Protein AF-A0A829QCT9-F1 (afdb_monomer_lite)

Secondary structure (DSSP, 8-state):
-EETTEE----B--GGGS-HHHHHHTTT-HHHHHHHHHHHHBSSHHHHHHHHTS-HHHHHHHHHHHHHHTT--S--

Organism: NCBI:txid1299323

pLDDT: mean 88.06, std 11.28, range [38.56, 96.06]

Structure (mmCIF, N/CA/C/O backbone):
data_AF-A0A829QCT9-F1
#
_entry.id   AF-A0A829QCT9-F1
#
loop_
_atom_site.group_PDB
_atom_site.id
_atom_site.type_symbol
_atom_site.label_atom_id
_atom_site.label_alt_id
_atom_site.label_comp_id
_atom_site.label_asym_id
_atom_site.label_entity_id
_atom_site.label_seq_id
_atom_site.pdbx_PDB_ins_code
_atom_site.Cartn_x
_atom_site.Cartn_y
_atom_site.Cartn_z
_atom_site.occupancy
_atom_site.B_iso_or_equiv
_atom_site.auth_seq_id
_atom_site.auth_comp_id
_atom_site.auth_asym_id
_atom_site.auth_atom_id
_atom_site.pdbx_PDB_model_num
ATOM 1 N N . MET A 1 1 ? -4.996 1.797 12.500 1.00 68.94 1 MET A N 1
ATOM 2 C CA . MET A 1 1 ? -5.131 3.162 11.949 1.00 68.94 1 MET A CA 1
ATOM 3 C C . MET A 1 1 ? -6.503 3.677 12.344 1.00 68.94 1 MET A C 1
ATOM 5 O O . MET A 1 1 ? -7.381 2.842 12.526 1.00 68.94 1 MET A O 1
ATOM 9 N N . GLU A 1 2 ? -6.692 4.974 12.562 1.00 64.06 2 GLU A N 1
ATOM 10 C CA . GLU A 1 2 ? -7.981 5.523 13.008 1.00 64.06 2 GLU A CA 1
ATOM 11 C C . GLU A 1 2 ? -8.645 6.268 11.847 1.00 64.06 2 GLU A C 1
ATOM 13 O O . GLU A 1 2 ? -8.165 7.316 11.443 1.00 64.06 2 GLU A O 1
ATOM 18 N N . ILE A 1 3 ? -9.744 5.726 11.315 1.00 69.69 3 ILE A N 1
ATOM 19 C CA . ILE A 1 3 ? -10.535 6.364 10.253 1.00 69.69 3 ILE A CA 1
ATOM 20 C C . ILE A 1 3 ? -11.825 6.874 10.895 1.00 69.69 3 ILE A C 1
ATOM 22 O O . ILE A 1 3 ? -12.568 6.083 11.475 1.00 69.69 3 ILE A O 1
ATOM 26 N N . GLU A 1 4 ? -12.085 8.183 10.826 1.00 69.81 4 GLU A N 1
ATOM 27 C CA . GLU A 1 4 ? -13.295 8.822 11.386 1.00 69.81 4 GLU A CA 1
ATOM 28 C C . GLU A 1 4 ? -13.563 8.507 12.875 1.00 69.81 4 GLU A C 1
ATOM 30 O O . GLU A 1 4 ? -14.709 8.4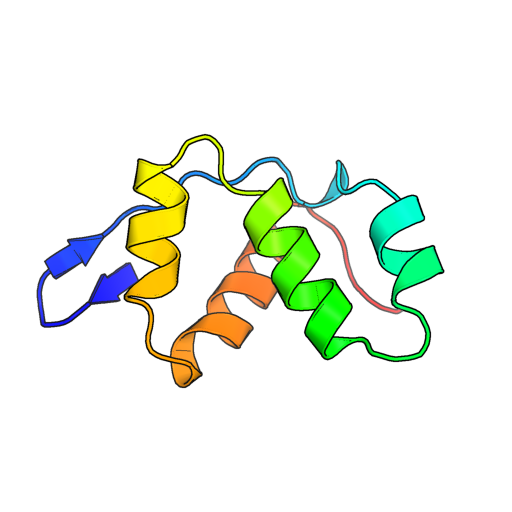00 13.313 1.00 69.81 4 GLU A O 1
ATOM 35 N N . GLY A 1 5 ? -12.514 8.344 13.686 1.00 67.81 5 GLY A N 1
ATOM 36 C CA . GLY A 1 5 ? -12.672 7.998 15.104 1.00 67.81 5 GLY A CA 1
ATOM 37 C C . GLY A 1 5 ? -12.776 6.496 15.392 1.00 67.81 5 GLY A C 1
ATOM 38 O O . GLY A 1 5 ? -12.998 6.100 16.537 1.00 67.81 5 GLY A O 1
ATOM 39 N N . VAL A 1 6 ? -12.654 5.644 14.367 1.00 67.75 6 VAL A N 1
ATOM 40 C CA . VAL A 1 6 ? -12.752 4.184 14.480 1.00 67.75 6 VAL A CA 1
ATOM 41 C C . VAL A 1 6 ? -11.399 3.547 14.186 1.00 67.75 6 VAL A C 1
ATOM 43 O O . VAL A 1 6 ? -10.853 3.689 13.092 1.00 67.75 6 VAL A O 1
ATOM 46 N N . GLU A 1 7 ? -10.871 2.779 15.142 1.00 76.00 7 GLU A N 1
ATOM 47 C CA . GLU A 1 7 ? -9.673 1.970 14.914 1.00 76.00 7 GLU A CA 1
ATOM 48 C C . GLU A 1 7 ? -9.986 0.854 13.905 1.00 76.00 7 GLU A C 1
ATOM 50 O O . GLU A 1 7 ? -10.712 -0.098 14.204 1.00 76.00 7 GLU A O 1
ATOM 55 N N . LYS A 1 8 ? -9.415 0.960 12.704 1.00 77.69 8 LYS A N 1
ATOM 56 C CA . LYS A 1 8 ? -9.449 -0.076 11.673 1.00 77.69 8 LYS A CA 1
ATOM 57 C C . LYS A 1 8 ? -8.101 -0.782 11.571 1.00 77.69 8 LYS A C 1
ATOM 59 O O . LYS A 1 8 ? -7.027 -0.198 11.777 1.00 77.69 8 LYS A O 1
ATOM 64 N N . LYS A 1 9 ? -8.173 -2.078 11.269 1.00 85.69 9 LYS A N 1
ATOM 65 C CA . LYS A 1 9 ? -7.025 -2.969 11.086 1.00 85.69 9 LYS A CA 1
ATOM 66 C C . LYS A 1 9 ? -7.069 -3.531 9.677 1.00 85.69 9 LYS A C 1
ATOM 68 O O . LYS A 1 9 ? -8.112 -4.014 9.254 1.00 85.69 9 LYS A O 1
ATOM 73 N N . ILE A 1 10 ? -5.927 -3.477 9.006 1.00 90.62 10 ILE A N 1
ATOM 74 C CA . ILE A 1 10 ? -5.698 -4.085 7.702 1.00 90.62 10 ILE A CA 1
ATOM 75 C C . ILE A 1 10 ? -4.655 -5.189 7.858 1.00 90.62 10 ILE A C 1
ATOM 77 O O . ILE A 1 10 ? -3.626 -4.989 8.507 1.00 90.62 10 ILE A O 1
ATOM 81 N N . ASN A 1 11 ? -4.923 -6.362 7.291 1.00 93.81 11 ASN A N 1
ATOM 82 C CA . ASN A 1 11 ? -3.964 -7.455 7.231 1.00 93.81 11 ASN A CA 1
ATOM 83 C C . ASN A 1 11 ? -3.286 -7.456 5.862 1.00 93.81 11 ASN A C 1
ATOM 85 O O . ASN A 1 11 ? -3.935 -7.621 4.827 1.00 93.81 11 ASN A O 1
ATOM 89 N N . LEU A 1 12 ? -1.963 -7.308 5.875 1.00 95.44 12 LEU A N 1
ATOM 90 C CA . LEU A 1 12 ? -1.132 -7.303 4.679 1.00 95.44 12 LEU A CA 1
ATOM 91 C C . LEU A 1 12 ? -0.143 -8.470 4.713 1.00 95.44 12 LEU A C 1
ATOM 93 O O . LEU A 1 12 ? 0.373 -8.850 5.768 1.00 95.44 12 LEU A O 1
ATOM 97 N N . LYS A 1 13 ? 0.144 -9.041 3.542 1.00 95.88 13 LYS A N 1
ATOM 98 C CA . LYS A 1 13 ? 1.236 -10.007 3.356 1.00 95.88 13 LYS A CA 1
ATOM 99 C C . LYS A 1 13 ? 2.578 -9.365 3.743 1.00 95.88 13 LYS A C 1
ATOM 101 O O . LYS A 1 13 ? 2.707 -8.147 3.689 1.00 95.88 13 LYS A O 1
ATOM 106 N N . PRO A 1 14 ? 3.623 -10.136 4.086 1.00 94.44 14 PRO A N 1
ATOM 107 C CA . PRO A 1 14 ? 4.938 -9.558 4.359 1.00 94.44 14 PRO A CA 1
ATOM 108 C C . PRO A 1 14 ? 5.470 -8.769 3.154 1.00 94.44 14 PRO A C 1
ATOM 110 O O . PRO A 1 14 ? 5.540 -9.320 2.053 1.00 94.44 14 PRO A O 1
ATOM 113 N N .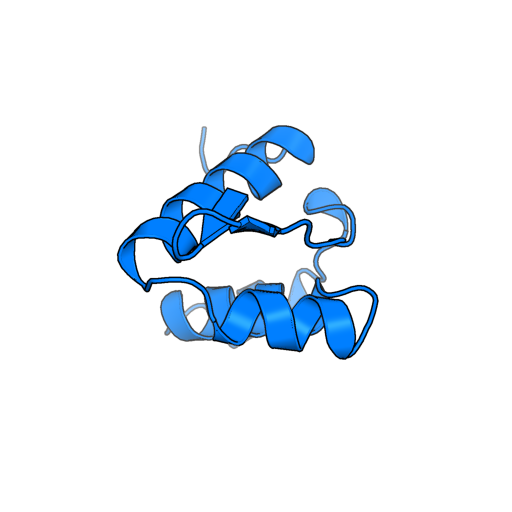 PHE A 1 15 ? 5.896 -7.518 3.352 1.00 93.06 15 PHE A N 1
ATOM 114 C CA . PHE A 1 15 ? 6.357 -6.667 2.247 1.00 93.06 15 PHE A CA 1
ATOM 115 C C . PHE A 1 15 ? 7.543 -7.284 1.482 1.00 93.06 15 PHE A C 1
ATOM 117 O O . PHE A 1 15 ? 7.574 -7.279 0.256 1.00 93.06 15 PHE A O 1
ATOM 124 N N . GLY A 1 16 ? 8.478 -7.938 2.180 1.00 90.94 16 GLY A N 1
ATOM 125 C CA . GLY A 1 16 ? 9.605 -8.643 1.549 1.00 90.94 16 GLY A CA 1
ATOM 126 C C . GLY A 1 16 ? 9.213 -9.810 0.629 1.00 90.94 16 GLY A C 1
ATOM 127 O O . GLY A 1 16 ? 10.065 -10.342 -0.077 1.00 90.94 16 GLY A O 1
ATOM 128 N N . SER A 1 17 ? 7.937 -10.211 0.611 1.00 93.56 17 SER A N 1
ATOM 129 C CA . SER A 1 17 ? 7.415 -11.240 -0.297 1.00 93.56 17 SER A CA 1
ATOM 130 C C . SER A 1 17 ? 6.745 -10.680 -1.558 1.00 93.56 17 SER A C 1
ATOM 132 O O . SER A 1 17 ? 6.258 -11.461 -2.379 1.00 93.56 17 SER A O 1
ATOM 134 N N . VAL A 1 18 ? 6.752 -9.353 -1.745 1.00 93.62 18 VAL A N 1
ATOM 135 C CA . VAL A 1 18 ? 6.252 -8.704 -2.963 1.00 93.62 18 VAL A CA 1
ATOM 136 C C . VAL A 1 18 ? 6.982 -9.272 -4.191 1.00 93.62 18 VAL A C 1
ATOM 138 O O . VAL A 1 18 ? 8.215 -9.233 -4.259 1.00 93.62 18 VAL A O 1
ATOM 141 N N . PRO A 1 19 ? 6.259 -9.781 -5.207 1.00 94.44 19 PRO A N 1
ATOM 142 C CA . PRO A 1 19 ? 6.889 -10.278 -6.418 1.00 94.44 19 PRO A CA 1
ATOM 143 C C . PRO A 1 19 ? 7.641 -9.158 -7.142 1.00 94.44 19 PRO A C 1
ATOM 145 O O . PRO A 1 19 ? 7.047 -8.165 -7.561 1.00 94.44 19 PRO A O 1
ATOM 148 N N . SER A 1 20 ? 8.936 -9.349 -7.406 1.00 92.88 20 SER A N 1
ATOM 149 C CA . SER A 1 20 ? 9.766 -8.375 -8.145 1.00 92.88 20 SER A CA 1
ATOM 150 C C . SER A 1 20 ? 9.216 -8.034 -9.539 1.00 92.88 20 SER A C 1
ATOM 152 O O . SER A 1 20 ? 9.502 -6.975 -10.101 1.00 92.88 20 SER A O 1
ATOM 154 N N . GLY A 1 21 ? 8.368 -8.906 -10.095 1.00 95.81 21 GLY A N 1
ATOM 155 C CA . GLY A 1 21 ? 7.613 -8.646 -11.313 1.00 95.81 21 GLY A CA 1
ATOM 156 C C . GLY A 1 21 ? 6.693 -7.424 -11.230 1.00 95.81 21 GLY A C 1
ATOM 157 O O . GLY A 1 21 ? 6.459 -6.827 -12.282 1.00 95.81 21 GLY A O 1
ATOM 158 N N . VAL A 1 22 ? 6.187 -7.062 -10.039 1.00 94.19 22 VAL A N 1
ATOM 159 C CA . VAL A 1 22 ? 5.350 -5.868 -9.781 1.00 94.19 22 VAL A CA 1
ATOM 160 C C . VAL A 1 22 ? 6.176 -4.610 -9.998 1.00 94.19 22 VAL A C 1
ATOM 162 O O . VAL A 1 22 ? 5.849 -3.775 -10.837 1.00 94.19 22 VAL A O 1
ATOM 165 N N . ILE A 1 23 ? 7.343 -4.550 -9.363 1.00 90.19 23 ILE A N 1
ATOM 166 C CA . ILE A 1 23 ? 8.281 -3.439 -9.529 1.00 90.19 23 ILE A CA 1
ATOM 167 C C . ILE A 1 23 ? 8.751 -3.334 -10.986 1.00 90.19 23 ILE A C 1
ATOM 169 O O . ILE A 1 23 ? 8.726 -2.264 -11.590 1.00 90.19 23 ILE A O 1
ATOM 173 N N . ARG A 1 24 ? 9.136 -4.458 -11.607 1.00 95.25 24 ARG A N 1
ATOM 174 C CA . ARG A 1 24 ? 9.658 -4.466 -12.984 1.00 95.25 24 ARG A CA 1
ATOM 175 C C . ARG A 1 24 ? 8.653 -3.915 -13.999 1.00 95.25 24 ARG A C 1
ATOM 177 O O . ARG A 1 24 ? 9.060 -3.191 -14.916 1.00 95.25 24 ARG A O 1
ATOM 184 N N . ARG A 1 25 ? 7.372 -4.293 -13.906 1.00 95.81 25 ARG A N 1
ATOM 185 C CA . ARG A 1 25 ? 6.354 -3.842 -14.873 1.00 95.81 25 ARG A CA 1
ATOM 186 C C . ARG A 1 25 ? 6.004 -2.366 -14.675 1.00 95.81 25 ARG A C 1
ATOM 188 O O . ARG A 1 25 ? 5.968 -1.652 -15.673 1.00 95.81 25 ARG A O 1
ATOM 195 N N . ASN A 1 26 ? 5.960 -1.904 -13.426 1.00 95.44 26 ASN A N 1
ATOM 196 C CA . ASN A 1 26 ? 5.645 -0.519 -13.063 1.00 95.44 26 ASN A CA 1
ATOM 197 C C . ASN A 1 26 ? 6.872 0.401 -12.945 1.00 95.44 26 ASN A C 1
ATOM 199 O O . ASN A 1 26 ? 6.759 1.537 -12.511 1.00 95.44 26 ASN A O 1
ATOM 203 N N . ARG A 1 27 ? 8.060 -0.022 -13.402 1.00 93.94 27 ARG A N 1
ATOM 204 C CA . ARG A 1 27 ? 9.320 0.758 -13.313 1.00 93.94 27 ARG A CA 1
ATOM 205 C C . ARG A 1 27 ? 9.288 2.166 -13.934 1.00 93.94 27 ARG A C 1
ATOM 207 O O . ARG A 1 27 ? 10.240 2.919 -13.775 1.00 93.94 27 ARG A O 1
ATOM 214 N N . LYS A 1 28 ? 8.261 2.480 -14.729 1.00 95.94 28 LYS A N 1
ATOM 215 C CA . LYS A 1 28 ? 8.038 3.798 -15.350 1.00 95.94 28 LYS A CA 1
ATOM 216 C C . LYS A 1 28 ? 6.911 4.596 -14.684 1.00 95.94 28 LYS A C 1
ATOM 218 O O . LYS A 1 28 ? 6.776 5.772 -14.991 1.00 95.94 28 LYS A O 1
ATOM 223 N N . ASN A 1 29 ? 6.124 3.955 -13.824 1.00 95.19 29 ASN A N 1
ATOM 224 C CA . ASN A 1 29 ? 5.014 4.537 -13.085 1.00 95.19 29 ASN A CA 1
ATOM 225 C C . ASN A 1 29 ? 5.014 3.975 -11.648 1.00 95.19 29 ASN A C 1
ATOM 227 O O . ASN A 1 29 ? 4.301 3.013 -11.359 1.00 95.19 29 ASN A O 1
ATOM 231 N N . PRO A 1 30 ? 5.871 4.509 -10.759 1.00 88.50 30 PRO A N 1
ATOM 232 C CA . PRO A 1 30 ? 6.004 4.003 -9.395 1.00 88.50 30 PRO A CA 1
ATOM 233 C C . PRO A 1 30 ? 4.701 4.054 -8.593 1.00 88.50 30 PRO A C 1
ATOM 235 O O . PRO A 1 30 ? 4.476 3.174 -7.770 1.00 88.50 30 PRO A O 1
ATOM 238 N N . GLU A 1 31 ? 3.841 5.038 -8.865 1.00 90.88 31 GLU A N 1
ATOM 239 C CA . GLU A 1 31 ? 2.539 5.195 -8.213 1.00 90.88 31 GLU A CA 1
ATOM 240 C C . GLU A 1 31 ? 1.601 4.024 -8.538 1.00 90.88 31 GLU A C 1
ATOM 242 O O . GLU A 1 31 ? 1.090 3.373 -7.635 1.00 90.88 31 GLU A O 1
ATOM 247 N N . GLU A 1 32 ? 1.456 3.662 -9.816 1.00 93.62 32 GLU A N 1
ATOM 248 C CA . GLU A 1 32 ? 0.716 2.453 -10.226 1.00 93.62 32 GLU A CA 1
ATOM 249 C C . GLU A 1 32 ? 1.320 1.182 -9.610 1.00 93.62 32 GLU A C 1
ATOM 251 O O . GLU A 1 32 ? 0.604 0.269 -9.203 1.00 93.62 32 GLU A O 1
ATOM 256 N N . GLY A 1 33 ? 2.647 1.154 -9.456 1.00 94.12 33 GLY A N 1
ATOM 257 C CA . GLY A 1 33 ? 3.336 0.098 -8.724 1.00 94.12 33 GLY A CA 1
ATOM 258 C C . GLY A 1 33 ? 2.942 0.017 -7.253 1.00 94.12 33 GLY A C 1
ATOM 259 O O . GLY A 1 33 ? 2.741 -1.088 -6.758 1.00 94.12 33 GLY A O 1
ATOM 260 N N . MET A 1 34 ? 2.819 1.151 -6.565 1.00 93.06 34 MET A N 1
ATOM 261 C CA . MET A 1 34 ? 2.377 1.211 -5.171 1.00 93.06 34 MET A CA 1
ATOM 262 C C . MET A 1 34 ? 0.957 0.651 -5.022 1.00 93.06 34 MET A C 1
ATOM 264 O O . MET A 1 34 ? 0.741 -0.218 -4.177 1.00 93.06 34 MET A O 1
ATOM 268 N N . TRP A 1 35 ? 0.018 1.073 -5.875 1.00 94.81 35 TRP A N 1
ATOM 269 C CA . TRP A 1 35 ? -1.366 0.581 -5.848 1.00 94.81 35 TRP A CA 1
ATOM 270 C C . TRP A 1 35 ? -1.447 -0.927 -6.082 1.00 94.81 35 TRP A C 1
ATOM 272 O O . TRP A 1 35 ? -2.068 -1.646 -5.303 1.00 94.81 35 TRP A O 1
ATOM 282 N N . GLU A 1 36 ? -0.727 -1.441 -7.078 1.00 95.81 36 GLU A N 1
ATOM 283 C CA . GLU A 1 36 ? -0.719 -2.877 -7.349 1.00 95.81 36 GLU A CA 1
ATOM 284 C C . GLU A 1 36 ? -0.080 -3.697 -6.208 1.00 95.81 36 GLU A C 1
ATOM 286 O O . GLU A 1 36 ? -0.451 -4.851 -5.978 1.00 95.81 36 GLU A O 1
ATOM 291 N N . ILE A 1 37 ? 0.873 -3.122 -5.464 1.00 95.81 37 ILE A N 1
ATOM 292 C CA . ILE A 1 37 ? 1.430 -3.758 -4.262 1.00 95.81 37 ILE A CA 1
ATOM 293 C C . ILE A 1 37 ? 0.377 -3.842 -3.155 1.00 95.81 37 ILE A C 1
ATOM 295 O O . ILE A 1 37 ? 0.303 -4.881 -2.499 1.00 95.81 37 ILE A O 1
ATOM 299 N N . PHE A 1 38 ? -0.444 -2.808 -2.957 1.00 95.75 38 PHE A N 1
ATOM 300 C CA . PHE A 1 38 ? -1.544 -2.846 -1.990 1.00 95.75 38 PHE A CA 1
ATOM 301 C C . PHE A 1 38 ? -2.613 -3.873 -2.369 1.00 95.75 38 PHE A C 1
ATOM 303 O O . PHE A 1 38 ? -2.969 -4.705 -1.531 1.00 95.75 38 PHE A O 1
ATOM 310 N N . GLU A 1 39 ? -3.039 -3.896 -3.634 1.00 95.56 39 GLU A N 1
ATOM 311 C CA . GLU A 1 39 ? -3.993 -4.891 -4.143 1.00 95.56 39 GLU A CA 1
ATOM 312 C C . GLU A 1 39 ? -3.481 -6.326 -3.960 1.00 95.56 39 GLU A C 1
ATOM 314 O O . GLU A 1 39 ? -4.210 -7.211 -3.515 1.00 95.56 39 GLU A O 1
ATOM 319 N N . TRP A 1 40 ? -2.201 -6.572 -4.257 1.00 95.94 40 TRP A N 1
ATOM 320 C CA . TRP A 1 40 ? -1.576 -7.875 -4.022 1.00 95.94 40 TRP A CA 1
ATOM 321 C C . TRP A 1 40 ? -1.401 -8.189 -2.526 1.00 95.94 40 TRP A C 1
ATOM 323 O O . TRP A 1 40 ? -1.460 -9.354 -2.111 1.00 95.94 40 TRP A O 1
ATOM 333 N N . GLY A 1 41 ? -1.123 -7.160 -1.728 1.00 95.75 41 GLY A N 1
ATOM 334 C CA . GLY A 1 41 ? -0.781 -7.242 -0.316 1.00 95.75 41 GLY A CA 1
ATOM 335 C C . GLY A 1 41 ? -1.950 -7.596 0.582 1.00 95.75 41 GLY A C 1
ATOM 336 O O . GLY A 1 41 ? -1.746 -8.326 1.555 1.00 95.75 41 GLY A O 1
ATOM 337 N N . ALA A 1 42 ? -3.150 -7.113 0.258 1.00 96.06 42 ALA A N 1
ATOM 338 C CA . ALA A 1 42 ? -4.364 -7.405 1.006 1.00 96.06 42 ALA A CA 1
ATOM 339 C C .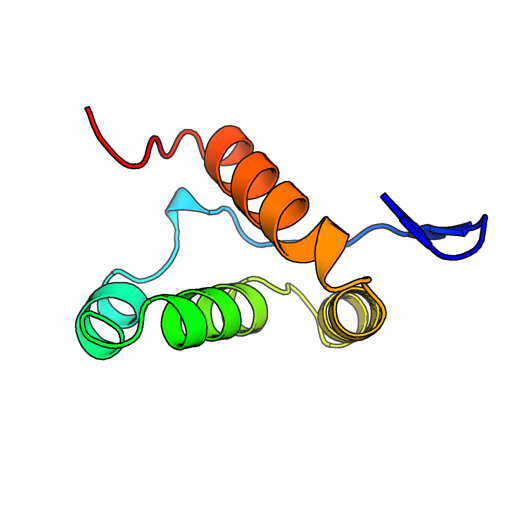 ALA A 1 42 ? -4.583 -8.923 1.133 1.00 96.06 42 ALA A C 1
ATOM 341 O O . ALA A 1 42 ? -4.479 -9.692 0.172 1.00 96.06 42 ALA A O 1
ATOM 342 N N . VAL A 1 43 ? -4.849 -9.386 2.356 1.00 94.06 43 VAL A N 1
ATOM 343 C CA . VAL A 1 43 ? -5.065 -10.817 2.628 1.00 94.06 43 VAL A CA 1
ATOM 344 C C . VAL A 1 43 ? -6.506 -11.238 2.310 1.00 94.06 43 VAL A C 1
ATOM 346 O O . VAL A 1 43 ? -6.754 -12.419 2.056 1.00 94.06 43 VAL A O 1
ATOM 349 N N . SER A 1 44 ? -7.440 -10.285 2.268 1.00 94.44 44 SER A N 1
ATOM 350 C CA . SER A 1 44 ? -8.849 -10.499 1.937 1.00 94.44 44 SER A CA 1
ATOM 351 C C . SER A 1 44 ? -9.482 -9.275 1.261 1.00 94.44 44 SER A C 1
ATOM 353 O O . SER A 1 44 ? -8.950 -8.170 1.335 1.00 94.44 44 SER A O 1
ATOM 355 N N . GLU A 1 45 ? -10.660 -9.454 0.654 1.00 94.31 45 GLU A N 1
ATOM 356 C CA . GLU A 1 45 ? -11.459 -8.340 0.110 1.00 94.31 45 GLU A CA 1
ATOM 357 C C . GLU A 1 45 ? -11.879 -7.338 1.196 1.00 94.31 45 GLU A C 1
ATOM 359 O O . GLU A 1 45 ? -11.990 -6.149 0.927 1.00 94.31 45 GLU A O 1
ATOM 364 N N . ALA A 1 46 ? -12.071 -7.796 2.438 1.00 94.19 46 ALA A N 1
ATOM 365 C CA . ALA A 1 46 ? -12.383 -6.912 3.558 1.00 94.19 46 ALA A CA 1
ATOM 366 C C . ALA A 1 46 ? -11.186 -6.023 3.936 1.00 94.19 46 ALA A C 1
ATOM 368 O O . ALA A 1 46 ? -11.377 -4.857 4.268 1.00 94.19 46 ALA A O 1
ATOM 369 N N . ASP A 1 47 ? -9.960 -6.551 3.857 1.00 95.00 47 ASP A N 1
ATOM 370 C CA . ASP A 1 47 ? -8.743 -5.761 4.076 1.00 95.00 47 ASP A CA 1
ATOM 371 C C . ASP A 1 47 ? -8.573 -4.701 2.975 1.00 95.00 47 ASP A C 1
ATOM 373 O O . ASP A 1 47 ? -8.208 -3.565 3.272 1.00 95.00 47 ASP A O 1
ATOM 377 N N . LEU A 1 48 ? -8.891 -5.050 1.722 1.00 94.31 48 LEU A N 1
ATOM 378 C CA . LEU A 1 48 ? -8.866 -4.103 0.604 1.00 94.31 48 LEU A CA 1
ATOM 379 C C . LEU A 1 48 ? -9.954 -3.025 0.742 1.00 94.31 48 LEU A C 1
ATOM 381 O O . LEU A 1 48 ? -9.677 -1.854 0.533 1.00 94.31 48 LEU A O 1
ATOM 385 N N . ALA A 1 49 ? -11.155 -3.379 1.204 1.00 94.25 49 ALA A N 1
ATOM 386 C CA . ALA A 1 49 ? -12.206 -2.396 1.467 1.00 94.25 49 ALA A CA 1
ATOM 387 C C . ALA A 1 49 ? -11.822 -1.403 2.581 1.00 94.25 49 ALA A C 1
ATOM 389 O O . ALA A 1 49 ? -12.151 -0.226 2.498 1.00 94.25 49 ALA A O 1
ATOM 390 N N . VAL A 1 50 ? -11.098 -1.856 3.614 1.00 93.38 50 VAL A N 1
ATOM 391 C CA . VAL A 1 50 ? -10.537 -0.951 4.633 1.00 93.38 50 VAL A CA 1
ATOM 392 C C . VAL A 1 50 ? -9.486 -0.026 4.021 1.00 93.38 50 VAL A C 1
ATOM 394 O O . VAL A 1 50 ? -9.436 1.145 4.385 1.00 93.38 50 VAL A O 1
ATOM 397 N N . PHE A 1 51 ? -8.656 -0.536 3.107 1.00 93.25 51 PHE A N 1
ATOM 398 C CA . PHE A 1 51 ? -7.688 0.274 2.369 1.00 93.25 51 PHE A CA 1
ATOM 399 C C . PHE A 1 51 ? -8.363 1.353 1.512 1.00 93.25 51 PHE A C 1
ATOM 401 O O . PHE A 1 51 ? -7.923 2.496 1.540 1.00 93.25 51 PHE A O 1
ATOM 408 N N . ASP A 1 52 ? -9.454 1.023 0.818 1.00 93.69 52 ASP A N 1
ATOM 409 C CA . ASP A 1 52 ? -10.193 1.959 -0.043 1.00 93.69 52 ASP A CA 1
ATOM 410 C C . ASP A 1 52 ? -10.812 3.140 0.728 1.00 93.69 52 ASP A C 1
ATOM 412 O O . ASP A 1 52 ? -11.078 4.199 0.159 1.00 93.69 52 ASP A O 1
ATOM 416 N N . GLU A 1 53 ? -11.044 2.972 2.030 1.00 93.56 53 GLU A N 1
ATOM 417 C CA . GLU A 1 53 ? -11.558 4.018 2.918 1.00 93.56 53 GLU A CA 1
ATOM 418 C C . GLU A 1 53 ? -10.451 4.903 3.514 1.00 93.56 53 GLU A C 1
ATOM 420 O O . GLU A 1 53 ? -10.755 5.884 4.200 1.00 93.56 53 GLU A O 1
ATOM 425 N N . LEU A 1 54 ? -9.175 4.574 3.283 1.00 90.69 54 LEU A N 1
ATOM 426 C CA . LEU A 1 54 ? -8.064 5.358 3.807 1.00 90.69 54 LEU A CA 1
ATOM 427 C C . LEU A 1 54 ? -7.978 6.725 3.123 1.00 90.69 54 LEU A C 1
ATOM 429 O O . LEU A 1 54 ? -8.024 6.819 1.892 1.00 90.69 54 LEU A O 1
ATOM 433 N N . PRO A 1 55 ? -7.762 7.805 3.893 1.00 90.56 55 PRO A N 1
ATOM 434 C CA . PRO A 1 55 ? -7.366 9.075 3.315 1.00 90.56 55 PRO A CA 1
ATOM 435 C C . PRO A 1 55 ? -6.073 8.905 2.515 1.00 90.56 55 PRO A C 1
ATOM 437 O O . PRO A 1 55 ? -5.126 8.279 2.986 1.00 90.56 55 PRO A O 1
ATOM 440 N N . LEU A 1 56 ? -5.982 9.542 1.344 1.00 86.69 56 LEU A N 1
ATOM 441 C CA . LEU A 1 56 ? -4.752 9.526 0.536 1.00 86.69 56 LEU A CA 1
ATOM 442 C C . LEU A 1 56 ? -3.518 9.990 1.327 1.00 86.69 56 LEU A C 1
ATOM 444 O O . LEU A 1 56 ? -2.417 9.513 1.075 1.00 86.69 56 LEU A O 1
ATOM 448 N N . THR A 1 57 ? -3.705 10.878 2.308 1.00 86.44 57 THR A N 1
ATOM 449 C CA . THR A 1 57 ? -2.646 11.346 3.213 1.00 86.44 57 THR A CA 1
ATOM 450 C C . THR A 1 57 ? -2.060 10.248 4.101 1.00 86.44 57 THR A C 1
ATOM 452 O O . THR A 1 57 ? -0.950 10.415 4.580 1.00 86.44 57 THR A O 1
ATOM 455 N N . GLU A 1 58 ? -2.779 9.146 4.329 1.00 89.88 58 GLU A N 1
ATOM 456 C CA . GLU A 1 58 ? -2.347 8.029 5.184 1.00 89.88 58 GLU A CA 1
ATOM 457 C C . GLU A 1 58 ? -1.802 6.839 4.376 1.00 89.88 58 GLU A C 1
ATOM 459 O O . GLU A 1 58 ? -1.190 5.928 4.936 1.00 89.88 58 GLU A O 1
ATOM 464 N N . VAL A 1 59 ? -1.987 6.837 3.051 1.00 90.81 59 VAL A N 1
ATOM 465 C CA . VAL A 1 59 ? -1.536 5.744 2.173 1.00 90.81 59 VAL A CA 1
ATOM 466 C C . VAL A 1 59 ? -0.008 5.648 2.145 1.00 90.81 59 VAL A C 1
ATOM 468 O O . VAL A 1 59 ? 0.537 4.549 2.250 1.00 90.81 59 VAL A O 1
ATOM 471 N N . GLU A 1 60 ? 0.696 6.780 2.047 1.00 88.69 60 GLU A N 1
ATOM 472 C CA . GLU A 1 60 ? 2.168 6.807 2.058 1.00 88.69 60 GLU A CA 1
ATOM 473 C C . GLU A 1 60 ? 2.744 6.354 3.410 1.00 88.69 60 GLU A C 1
ATOM 475 O O . GLU A 1 60 ? 3.708 5.579 3.448 1.00 88.69 60 GLU A O 1
ATOM 480 N N . ASP A 1 61 ? 2.119 6.768 4.516 1.00 90.88 61 ASP A N 1
ATOM 481 C CA . ASP A 1 61 ? 2.503 6.364 5.873 1.00 90.88 61 ASP A CA 1
ATOM 482 C C . ASP A 1 61 ? 2.312 4.856 6.073 1.00 90.88 61 ASP A C 1
ATOM 484 O O . ASP A 1 61 ? 3.200 4.169 6.588 1.00 90.88 61 ASP A O 1
ATOM 488 N N . LEU A 1 62 ? 1.182 4.311 5.604 1.00 92.06 62 LEU A N 1
ATOM 489 C CA . LEU A 1 62 ? 0.932 2.871 5.611 1.00 92.06 62 LEU A CA 1
ATOM 490 C C . LEU A 1 62 ? 1.988 2.120 4.801 1.00 92.06 62 LEU A C 1
ATOM 492 O O . LEU A 1 62 ? 2.513 1.107 5.267 1.00 92.06 62 LEU A O 1
ATOM 496 N N . PHE A 1 63 ? 2.293 2.597 3.593 1.00 91.62 63 PHE A N 1
ATOM 497 C CA . PHE A 1 63 ? 3.262 1.954 2.713 1.00 91.62 63 PHE A CA 1
ATOM 498 C C . PHE A 1 63 ? 4.656 1.923 3.348 1.00 91.62 63 PHE A C 1
ATOM 500 O O . PHE A 1 63 ? 5.313 0.881 3.347 1.00 91.62 63 PHE A O 1
ATOM 507 N N . THR A 1 64 ? 5.072 3.035 3.955 1.00 90.25 64 THR A N 1
ATOM 508 C CA . THR A 1 64 ? 6.354 3.165 4.661 1.00 90.25 64 THR A CA 1
ATOM 509 C C . THR A 1 64 ? 6.421 2.233 5.871 1.00 90.25 64 THR A C 1
ATOM 511 O O . THR A 1 64 ? 7.337 1.416 5.971 1.00 90.25 64 THR A O 1
ATOM 514 N N . ALA A 1 65 ? 5.412 2.261 6.748 1.00 90.94 65 ALA A N 1
ATOM 515 C CA . ALA A 1 65 ? 5.362 1.384 7.919 1.00 90.94 65 ALA A CA 1
ATOM 516 C C . ALA A 1 65 ? 5.365 -0.106 7.530 1.00 90.94 65 ALA A C 1
ATOM 518 O O . ALA A 1 65 ? 5.968 -0.946 8.204 1.00 90.94 65 ALA A O 1
ATOM 519 N N . TRP A 1 66 ? 4.710 -0.450 6.420 1.00 93.25 66 TRP A N 1
ATOM 520 C CA . TRP A 1 66 ? 4.673 -1.815 5.911 1.00 93.25 66 TRP A CA 1
ATOM 521 C C . TRP A 1 66 ? 6.034 -2.282 5.367 1.00 93.25 66 TRP A C 1
ATOM 523 O O . TRP A 1 66 ? 6.439 -3.419 5.634 1.00 93.25 66 TRP A O 1
ATOM 533 N N . GLN A 1 67 ? 6.771 -1.410 4.671 1.00 91.06 67 GLN A N 1
ATOM 534 C CA . GLN A 1 67 ? 8.152 -1.666 4.242 1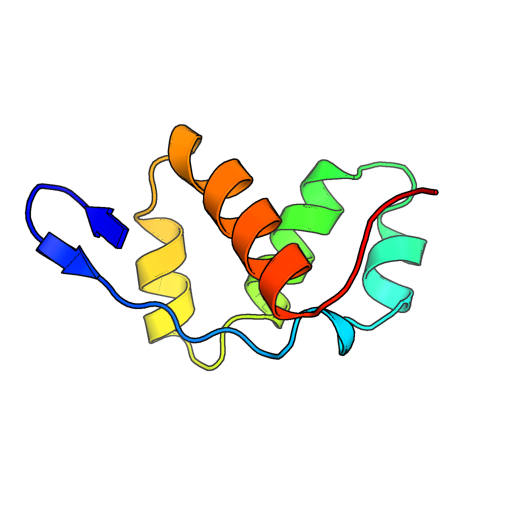.00 91.06 67 GLN A CA 1
ATOM 535 C C . GLN A 1 67 ? 9.086 -1.921 5.427 1.00 91.06 67 GLN A C 1
ATOM 537 O O . GLN A 1 67 ? 9.799 -2.931 5.445 1.00 91.06 67 GLN A O 1
ATOM 542 N N . GLU A 1 68 ? 9.032 -1.050 6.438 1.00 90.31 68 GLU A N 1
ATOM 543 C CA . GLU A 1 68 ? 9.837 -1.160 7.658 1.00 90.31 68 GLU A CA 1
ATOM 544 C C . GLU A 1 68 ? 9.551 -2.465 8.408 1.00 90.31 68 GLU A C 1
ATOM 546 O O . GLU A 1 68 ? 10.478 -3.189 8.782 1.00 90.31 68 GLU A O 1
ATOM 551 N N . ALA A 1 69 ? 8.272 -2.827 8.559 1.00 88.62 69 ALA A N 1
ATOM 552 C CA . ALA A 1 69 ? 7.865 -4.091 9.172 1.00 88.62 69 ALA A CA 1
ATOM 553 C C . ALA A 1 69 ? 8.379 -5.318 8.395 1.00 88.62 69 ALA A C 1
ATOM 555 O O . ALA A 1 69 ? 8.666 -6.360 8.986 1.00 88.62 69 ALA A O 1
ATOM 556 N N . GLY A 1 70 ? 8.516 -5.197 7.071 1.00 84.88 70 GLY A N 1
ATOM 557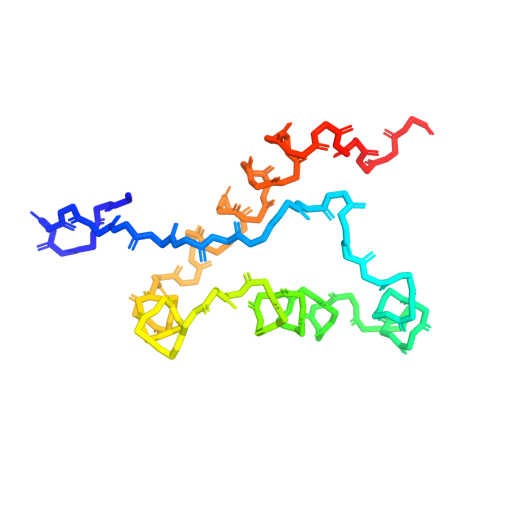 C CA . GLY A 1 70 ? 9.108 -6.213 6.203 1.00 84.88 70 GLY A CA 1
ATOM 558 C C . GLY A 1 70 ? 10.637 -6.234 6.186 1.00 84.88 70 GLY A C 1
ATOM 559 O O . GLY A 1 70 ? 11.196 -7.061 5.467 1.00 84.88 70 GLY A O 1
ATOM 560 N N . GLN A 1 71 ? 11.302 -5.346 6.936 1.00 82.50 71 GLN A N 1
ATOM 561 C CA . GLN A 1 71 ? 12.754 -5.133 6.908 1.00 82.50 71 GLN A CA 1
ATOM 562 C C . GLN A 1 71 ? 13.294 -4.841 5.498 1.00 82.50 71 GLN A C 1
ATOM 564 O O . GLN A 1 71 ? 14.434 -5.177 5.178 1.00 82.50 71 GLN A O 1
ATOM 569 N N . VAL A 1 72 ? 12.473 -4.229 4.639 1.00 77.25 72 VAL A N 1
ATOM 570 C CA . VAL A 1 72 ? 12.893 -3.788 3.308 1.00 77.25 72 VAL A CA 1
ATOM 571 C C . VAL A 1 72 ? 13.213 -2.305 3.384 1.00 77.25 72 VAL A C 1
ATOM 573 O O . VAL A 1 72 ? 12.315 -1.477 3.477 1.00 77.25 72 VAL A O 1
ATOM 576 N N . THR A 1 73 ? 14.498 -1.966 3.328 1.00 66.69 73 THR A N 1
ATOM 577 C CA . THR A 1 73 ? 14.951 -0.584 3.165 1.00 66.69 73 THR A CA 1
ATOM 578 C C . THR A 1 73 ? 15.058 -0.272 1.674 1.00 66.69 73 THR A C 1
ATOM 580 O O . THR A 1 73 ? 15.823 -0.897 0.935 1.00 66.69 73 THR A O 1
ATOM 583 N N . VAL A 1 74 ? 14.254 0.676 1.188 1.00 58.31 74 VAL A N 1
ATOM 584 C CA . VAL A 1 74 ? 14.394 1.179 -0.183 1.00 58.31 74 VAL A CA 1
ATOM 585 C C . VAL A 1 74 ? 15.576 2.151 -0.208 1.00 58.31 74 VAL A C 1
AT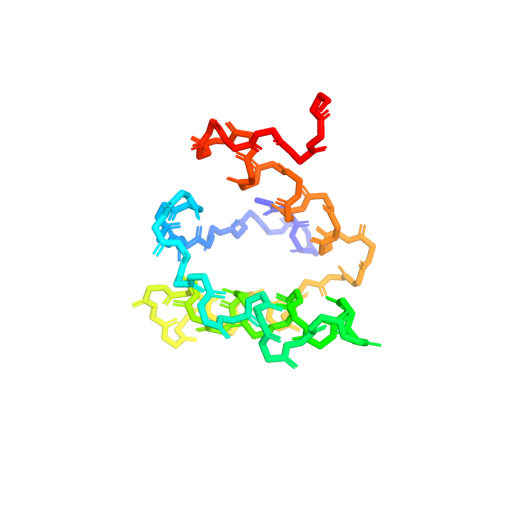OM 587 O O . VAL A 1 74 ? 15.425 3.321 0.117 1.00 58.31 74 VAL A O 1
ATOM 590 N N . GLY A 1 75 ? 16.747 1.646 -0.600 1.00 53.88 75 GLY A N 1
ATOM 591 C CA . GLY A 1 75 ? 17.960 2.439 -0.818 1.00 53.88 75 GLY A CA 1
ATOM 592 C C . GLY A 1 75 ? 18.852 2.586 0.417 1.00 53.88 75 GLY A C 1
ATOM 593 O O . GLY A 1 75 ? 18.629 3.454 1.256 1.00 53.88 75 GLY A O 1
ATOM 594 N N . GLU A 1 76 ? 19.918 1.787 0.455 1.00 38.56 76 GLU A N 1
ATOM 595 C CA . GLU A 1 76 ? 21.259 2.325 0.725 1.00 38.56 76 GLU A CA 1
ATOM 596 C C . GLU A 1 76 ? 21.978 2.515 -0.616 1.00 38.56 76 GLU A C 1
ATOM 598 O O . GLU A 1 76 ? 21.791 1.647 -1.508 1.00 38.56 76 GLU A O 1
#

Sequence (76 aa):
MEIEGVEKKINLKPFGSVPSGVIRRNRKNPEEGMWEIFEWGAVSEADLAVFDELPLTEVEDLFTAWQEAGQVTVGE

Radius of gyration: 12.54 Å; chains: 1; bounding box: 35×23×30 Å

Foldseek 3Di:
DAQPNDDDDAQFDQLLPQPVVLCVVCVVPVPSSLVVNCVNGGPDPVNVVVVVSDDPVCSVVVSVVSCVSNVHDPDD